Protein AF-A0A645E006-F1 (afdb_monomer_lite)

pLDDT: mean 73.02, std 14.49, range [31.25, 94.06]

Organism: NCBI:txid1076179

InterPro domains:
  IPR056906 Replication-associated protein ORF2/G2P domain [PF23343] (24-117)

Sequence (134 aa):
MSWNQASTIFNFISKNYQAGAMQLVLTYDEKEKPDIETAKKHLQIFIRRIRNKLKDKSYLAVTTMLRNGRIHHHVILNDINVKCLDDIFGLWEYGTQTTLISPKDGFLILSEYLAKDDHVEIVHSKYLDMEETS

Foldseek 3Di:
DDLVVLVVVLVVCVVPADQAKKKKKDWADPVDQDDPVVVVVLVVQLVVQCCVQVPDWWKKWWWKAFLVRTIMIIMITHPDDPVCVVVNQPSRPRHGMDMDRDVVVVSVVVSCCVVVDPRMDTPDMDGPDPPPPD

Secondary structure (DSSP, 8-state):
--HHHHHHHHHHHHHH--TT-EEEEEEE-TT----HHHHHHHHHHHHHHHHHHHTS--EEEEEEE-TTS-EEEEEEESS--GGGHHHHHTS--SEEEEEEE-HHHHHHHHHHHHHH-TT-EEEEEEE-SSSS--

Radius of gyration: 14.39 Å; chains: 1; bounding box: 38×32×37 Å

Structure (mmCIF, N/CA/C/O backbone):
data_AF-A0A645E006-F1
#
_entry.id   AF-A0A645E006-F1
#
loop_
_atom_site.group_PDB
_atom_site.id
_atom_site.type_symbol
_atom_site.label_atom_id
_atom_site.label_alt_id
_atom_site.label_comp_id
_atom_site.label_asym_id
_atom_site.label_entity_id
_atom_site.label_seq_id
_atom_site.pdbx_PDB_ins_code
_atom_site.Cartn_x
_atom_site.Cartn_y
_atom_site.Cartn_z
_atom_site.occupancy
_atom_site.B_iso_or_equiv
_atom_site.auth_seq_id
_atom_site.auth_comp_id
_atom_site.auth_asym_id
_atom_site.auth_atom_id
_atom_site.pdbx_PDB_model_num
ATOM 1 N N . MET A 1 1 ? 21.854 1.997 3.512 1.00 45.91 1 MET A N 1
ATOM 2 C CA . MET A 1 1 ? 20.575 2.071 4.251 1.00 45.91 1 MET A CA 1
ATOM 3 C C . MET A 1 1 ? 20.892 1.996 5.738 1.00 45.91 1 MET A C 1
ATOM 5 O O . MET A 1 1 ? 21.632 1.094 6.108 1.00 45.91 1 MET A O 1
ATOM 9 N N . SER A 1 2 ? 20.493 2.964 6.574 1.00 45.47 2 SER A N 1
ATOM 10 C CA . SER A 1 2 ? 20.890 2.945 7.993 1.00 45.47 2 SER A CA 1
ATOM 11 C C . SER A 1 2 ? 19.840 2.224 8.843 1.00 45.47 2 SER A C 1
ATOM 13 O O . SER A 1 2 ? 18.646 2.504 8.750 1.00 45.47 2 SER A O 1
ATOM 15 N N . TRP A 1 3 ? 20.309 1.311 9.696 1.00 47.59 3 TRP A N 1
ATOM 16 C CA . TRP A 1 3 ? 19.561 0.530 10.698 1.00 47.59 3 TRP A CA 1
ATOM 17 C C . TRP A 1 3 ? 18.548 1.358 11.524 1.00 47.59 3 TRP A C 1
ATOM 19 O O . TRP A 1 3 ? 17.549 0.843 12.034 1.00 47.59 3 TRP A O 1
ATOM 29 N N . ASN A 1 4 ? 18.779 2.671 11.602 1.00 60.56 4 ASN A N 1
ATOM 30 C CA . ASN A 1 4 ? 17.928 3.640 12.278 1.00 60.56 4 ASN A CA 1
ATOM 31 C C . ASN A 1 4 ? 16.547 3.787 11.625 1.00 60.56 4 ASN A C 1
ATOM 33 O O . ASN A 1 4 ? 15.565 3.894 12.348 1.00 60.56 4 ASN A O 1
ATOM 37 N N . GLN A 1 5 ? 16.422 3.755 10.291 1.00 60.03 5 GLN A N 1
ATOM 38 C CA . GLN A 1 5 ? 15.118 3.962 9.638 1.00 60.03 5 GLN A CA 1
ATOM 39 C C . GLN A 1 5 ? 14.160 2.787 9.860 1.00 60.03 5 GLN A C 1
ATOM 41 O O . GLN A 1 5 ? 13.007 3.015 10.223 1.00 60.03 5 GLN A O 1
ATOM 46 N N . ALA A 1 6 ? 14.628 1.545 9.705 1.00 60.88 6 ALA A N 1
ATOM 47 C CA . ALA A 1 6 ? 13.816 0.352 9.957 1.00 60.88 6 ALA A CA 1
ATOM 48 C C . ALA A 1 6 ? 13.350 0.291 11.421 1.00 60.88 6 ALA A C 1
ATOM 50 O O . ALA A 1 6 ? 12.166 0.089 11.687 1.00 60.88 6 ALA A O 1
ATOM 51 N N . SER A 1 7 ? 14.257 0.572 12.361 1.00 64.31 7 SER A N 1
ATOM 52 C CA . SER A 1 7 ? 13.943 0.642 13.792 1.00 64.31 7 SER A CA 1
ATOM 53 C C . SER A 1 7 ? 12.947 1.761 14.116 1.00 64.31 7 SER A C 1
ATOM 55 O O . SER A 1 7 ? 12.022 1.557 14.900 1.00 64.31 7 SER A O 1
ATOM 57 N N . THR A 1 8 ? 13.081 2.935 13.491 1.00 68.56 8 THR A N 1
ATOM 58 C CA . THR A 1 8 ? 12.127 4.043 13.647 1.00 68.56 8 THR A CA 1
ATOM 59 C C . THR A 1 8 ? 10.744 3.676 13.120 1.00 68.56 8 THR A C 1
ATOM 61 O O . THR A 1 8 ? 9.759 3.908 13.818 1.00 68.56 8 THR A O 1
ATOM 64 N N . ILE A 1 9 ? 10.656 3.066 11.933 1.00 66.62 9 ILE A N 1
ATOM 65 C CA . ILE A 1 9 ? 9.388 2.610 11.349 1.00 66.62 9 ILE A CA 1
ATOM 66 C C . ILE A 1 9 ? 8.742 1.555 12.264 1.00 66.62 9 ILE A C 1
ATOM 68 O O . ILE A 1 9 ? 7.579 1.693 12.639 1.00 66.62 9 ILE A O 1
ATOM 72 N N . PHE A 1 10 ? 9.500 0.538 12.684 1.00 69.56 10 PHE A N 1
ATOM 73 C CA . PHE A 1 10 ? 9.021 -0.515 13.582 1.00 69.56 10 PHE A CA 1
ATOM 74 C C . PHE A 1 10 ? 8.490 0.047 14.908 1.00 69.56 10 PHE A C 1
ATOM 76 O O . PHE A 1 10 ? 7.388 -0.300 15.343 1.00 69.56 10 PHE A O 1
ATOM 83 N N . ASN A 1 11 ? 9.244 0.954 15.533 1.00 69.62 11 ASN A N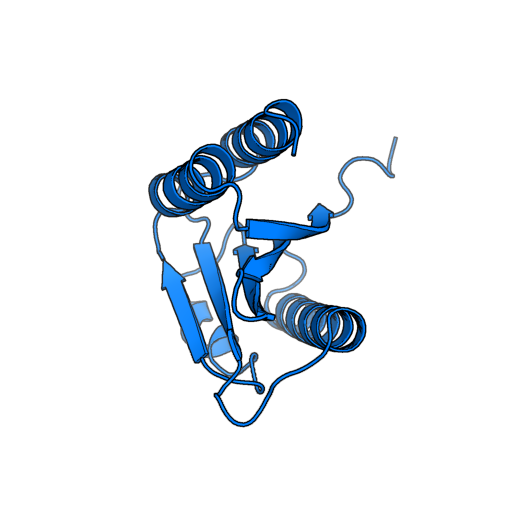 1
ATOM 84 C CA . ASN A 1 11 ? 8.849 1.598 16.782 1.00 69.62 11 ASN A CA 1
ATOM 85 C C . ASN A 1 11 ? 7.612 2.479 16.604 1.00 69.62 11 ASN A C 1
ATOM 87 O O . ASN A 1 11 ? 6.724 2.452 17.455 1.00 69.62 11 ASN A O 1
ATOM 91 N N . PHE A 1 12 ? 7.528 3.241 15.508 1.00 69.75 12 PHE A N 1
ATOM 92 C CA . PHE A 1 12 ? 6.338 4.027 15.192 1.00 69.75 12 PHE A CA 1
ATOM 93 C C . PHE A 1 12 ? 5.113 3.122 15.105 1.00 69.75 12 PHE A C 1
ATOM 95 O O . PHE A 1 12 ? 4.059 3.438 15.649 1.00 69.75 12 PHE A O 1
ATOM 102 N N . ILE A 1 13 ? 5.246 1.973 14.453 1.00 68.56 13 ILE A N 1
ATOM 103 C CA . ILE A 1 13 ? 4.095 1.118 14.190 1.00 68.56 13 ILE A CA 1
ATOM 104 C C . ILE A 1 13 ? 3.642 0.395 15.437 1.00 68.56 13 ILE A C 1
ATOM 106 O O . ILE A 1 13 ? 2.456 0.392 15.745 1.00 68.56 13 ILE A O 1
ATOM 110 N N . SER A 1 14 ? 4.602 -0.134 16.189 1.00 70.81 14 SER A N 1
ATOM 111 C CA . SER A 1 14 ? 4.347 -0.793 17.466 1.00 70.81 14 SER A CA 1
ATOM 112 C C . SER A 1 14 ? 3.655 0.135 18.469 1.00 70.81 14 SER A C 1
ATOM 114 O O . SER A 1 14 ? 2.905 -0.340 19.318 1.00 70.81 14 SER A O 1
ATOM 116 N N . LYS A 1 15 ? 3.891 1.452 18.373 1.00 70.75 15 LYS A N 1
ATOM 117 C CA . LYS A 1 15 ? 3.226 2.470 19.197 1.00 70.75 15 LYS A CA 1
ATOM 118 C C . LYS A 1 15 ? 1.836 2.854 18.686 1.00 70.75 15 LYS A C 1
ATOM 120 O O . LYS A 1 15 ? 0.947 3.068 19.502 1.00 70.75 15 LYS A O 1
ATOM 125 N N . ASN A 1 16 ? 1.659 2.968 17.368 1.00 65.94 16 ASN A N 1
ATOM 126 C CA . ASN A 1 16 ? 0.477 3.607 16.776 1.00 65.94 16 ASN A CA 1
ATOM 127 C C . ASN A 1 16 ? -0.568 2.638 16.200 1.00 65.94 16 ASN A C 1
ATOM 129 O O . ASN A 1 16 ? -1.694 3.060 15.953 1.00 65.94 16 ASN A O 1
ATOM 133 N N . TYR A 1 17 ? -0.238 1.362 15.984 1.00 66.56 17 TYR A N 1
ATOM 134 C CA . TYR A 1 17 ? -1.154 0.385 15.385 1.00 66.56 17 TYR A CA 1
ATOM 135 C C . TYR A 1 17 ? -1.362 -0.803 16.331 1.00 66.56 17 TYR A C 1
ATOM 137 O O . TYR A 1 17 ? -0.423 -1.517 16.684 1.00 66.56 17 TYR A O 1
ATOM 145 N N . GLN A 1 18 ? -2.610 -0.993 16.766 1.00 62.84 18 GLN A N 1
ATOM 146 C CA . GLN A 1 18 ? -3.008 -1.985 17.771 1.00 62.84 18 GLN A CA 1
ATOM 147 C C . GLN A 1 18 ? -3.672 -3.227 17.143 1.00 62.84 18 GLN A C 1
ATOM 149 O O . GLN A 1 18 ? -3.707 -3.400 15.922 1.00 62.84 18 GLN A O 1
ATOM 154 N N . ALA A 1 19 ? -4.198 -4.120 17.991 1.00 57.12 19 ALA A N 1
ATOM 155 C CA . ALA A 1 19 ? -5.034 -5.242 17.574 1.00 57.12 19 ALA A CA 1
ATOM 156 C C . ALA A 1 19 ? -6.237 -4.729 16.760 1.00 57.12 19 ALA A C 1
ATOM 158 O O . ALA A 1 19 ? -7.076 -4.005 17.286 1.00 57.12 19 ALA A O 1
ATOM 159 N N . GLY A 1 20 ? -6.298 -5.090 15.475 1.00 62.09 20 GLY A N 1
ATOM 160 C CA . GLY A 1 20 ? -7.326 -4.617 14.537 1.00 62.09 20 GLY A CA 1
ATOM 161 C C . 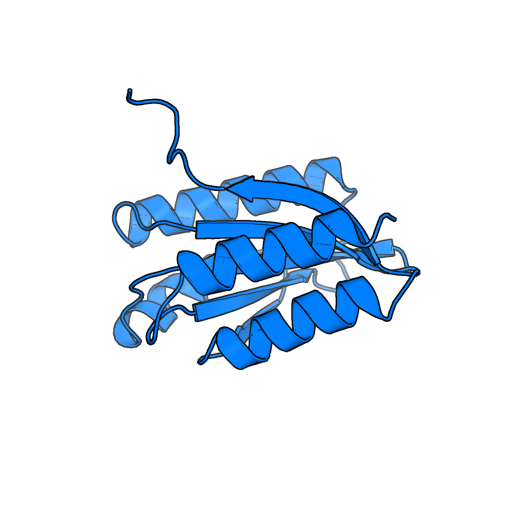GLY A 1 20 ? -6.800 -3.751 13.390 1.00 62.09 20 GLY A C 1
ATOM 162 O O . GLY A 1 20 ? -7.538 -3.499 12.440 1.00 62.09 20 GLY A O 1
ATOM 163 N N . ALA A 1 21 ? -5.528 -3.341 13.417 1.00 73.06 21 ALA A N 1
ATOM 164 C CA . ALA A 1 21 ? -4.901 -2.794 12.222 1.00 73.06 21 ALA A CA 1
ATOM 165 C C . ALA A 1 21 ? -4.747 -3.878 11.137 1.00 73.06 21 ALA A C 1
ATOM 167 O O . ALA A 1 21 ? -4.694 -5.081 11.409 1.00 73.06 21 ALA A O 1
ATOM 168 N N . MET A 1 22 ? -4.669 -3.433 9.890 1.00 78.75 22 MET A N 1
ATOM 169 C CA . MET A 1 22 ? -4.590 -4.286 8.712 1.00 78.75 22 MET A CA 1
ATOM 170 C C . MET A 1 22 ? -3.434 -3.845 7.826 1.00 78.75 22 MET A C 1
ATOM 172 O O . MET A 1 22 ? -3.283 -2.653 7.566 1.00 78.75 22 MET A O 1
ATOM 176 N N . GLN A 1 23 ? -2.666 -4.807 7.314 1.00 81.38 23 GLN A N 1
ATOM 177 C CA . GLN A 1 23 ? -1.648 -4.551 6.303 1.00 81.38 23 GLN A CA 1
ATOM 178 C C . GLN A 1 23 ? -2.138 -4.958 4.914 1.00 81.38 23 GLN A C 1
ATOM 180 O O . GLN A 1 23 ? -2.647 -6.060 4.713 1.00 81.38 23 GLN A O 1
ATOM 185 N N . LEU A 1 24 ? -1.912 -4.074 3.950 1.00 85.19 24 LEU A N 1
ATOM 186 C CA . LEU A 1 24 ? -2.097 -4.293 2.525 1.00 85.19 24 LEU A CA 1
ATOM 187 C C . LEU A 1 24 ? -0.733 -4.273 1.838 1.00 85.19 24 LEU A C 1
ATOM 189 O O . LEU A 1 24 ? 0.090 -3.393 2.100 1.00 85.19 24 LEU A O 1
ATOM 193 N N . VAL A 1 25 ? -0.510 -5.228 0.943 1.00 87.25 25 VAL A N 1
ATOM 194 C CA . VAL A 1 25 ? 0.609 -5.226 0.001 1.00 87.25 25 VAL A CA 1
ATOM 195 C C . VAL A 1 25 ? 0.023 -5.085 -1.395 1.00 87.25 25 VAL A C 1
ATOM 197 O O . VAL A 1 25 ? -0.683 -5.976 -1.865 1.00 87.25 25 VAL A O 1
ATOM 200 N N . LEU A 1 26 ? 0.289 -3.948 -2.030 1.00 90.88 26 LEU A N 1
ATOM 201 C CA . LEU A 1 26 ? -0.153 -3.637 -3.384 1.00 90.88 26 LEU A CA 1
ATOM 202 C C . LEU A 1 26 ? 0.994 -3.927 -4.340 1.00 90.88 26 LEU A C 1
ATOM 204 O O . LEU A 1 26 ? 2.108 -3.425 -4.157 1.00 90.88 26 LEU A O 1
ATOM 208 N N . THR A 1 27 ? 0.710 -4.724 -5.358 1.00 91.12 27 THR A N 1
ATOM 209 C CA . THR A 1 27 ? 1.665 -5.071 -6.407 1.00 91.12 27 THR A CA 1
ATOM 210 C C . THR A 1 27 ? 1.074 -4.744 -7.768 1.00 91.12 27 THR A C 1
ATOM 212 O O . THR A 1 27 ? -0.148 -4.727 -7.945 1.00 91.12 27 THR A O 1
ATOM 215 N N . TYR A 1 28 ? 1.949 -4.447 -8.720 1.00 92.81 28 TYR A N 1
ATOM 216 C CA . TYR A 1 28 ? 1.552 -4.188 -10.095 1.00 92.81 28 TYR A CA 1
ATOM 217 C C . TYR A 1 28 ? 1.436 -5.486 -10.890 1.00 92.81 28 TYR A C 1
ATOM 219 O O . TYR A 1 28 ? 2.225 -6.415 -10.693 1.00 92.81 28 TYR A O 1
ATOM 227 N N . ASP A 1 29 ? 0.471 -5.532 -11.807 1.00 91.06 29 ASP A N 1
ATOM 228 C CA . ASP A 1 29 ? 0.414 -6.578 -12.827 1.00 91.06 29 ASP A CA 1
ATOM 229 C C . ASP A 1 29 ? 1.665 -6.537 -13.710 1.00 91.06 29 ASP A C 1
ATOM 231 O O . ASP A 1 29 ? 2.272 -5.489 -13.904 1.00 91.06 29 ASP A O 1
ATOM 235 N N . GLU A 1 30 ? 2.024 -7.654 -14.346 1.00 85.31 30 GLU A N 1
ATOM 236 C CA . GLU A 1 30 ? 3.236 -7.708 -15.179 1.00 85.31 30 GLU A CA 1
ATOM 237 C C . GLU A 1 30 ? 3.236 -6.731 -16.364 1.00 85.31 30 GLU A C 1
ATOM 239 O O . GLU A 1 30 ? 4.308 -6.350 -16.842 1.00 85.31 30 GLU A O 1
ATOM 244 N N . LYS A 1 31 ? 2.046 -6.333 -16.829 1.00 86.56 31 LYS A N 1
ATOM 245 C CA . LYS A 1 31 ? 1.861 -5.323 -17.878 1.00 86.56 31 LYS A CA 1
ATOM 246 C C . LYS A 1 31 ? 2.116 -3.897 -17.375 1.00 86.56 31 LYS A C 1
ATOM 248 O O . LYS A 1 31 ? 2.595 -3.082 -18.156 1.00 86.56 31 LYS A O 1
ATOM 253 N N . GLU A 1 32 ? 1.899 -3.640 -16.082 1.00 83.88 32 GLU A N 1
ATOM 254 C CA . GLU A 1 32 ? 2.118 -2.335 -15.462 1.00 83.88 32 GLU A CA 1
ATOM 255 C C . GLU A 1 32 ? 3.478 -2.283 -14.774 1.00 83.88 32 GLU A C 1
ATOM 257 O O . GLU A 1 32 ? 3.709 -2.845 -13.708 1.00 83.88 32 GLU A O 1
ATOM 262 N N . LYS A 1 33 ? 4.409 -1.559 -15.395 1.00 87.62 33 LYS A N 1
ATOM 263 C CA . LYS A 1 33 ? 5.753 -1.324 -14.855 1.00 87.62 33 LYS A CA 1
ATOM 264 C C . LYS A 1 33 ? 5.983 0.176 -14.703 1.00 87.62 33 LYS A C 1
ATOM 266 O O . LYS A 1 33 ? 6.732 0.752 -15.492 1.00 87.62 33 LYS A O 1
ATOM 271 N N . PRO A 1 34 ? 5.291 0.830 -13.753 1.00 92.00 34 PRO A N 1
ATOM 272 C CA . PRO A 1 34 ? 5.456 2.258 -13.560 1.00 92.00 34 PRO A CA 1
ATOM 273 C C . PRO A 1 34 ? 6.861 2.569 -13.048 1.00 92.00 34 PRO A C 1
ATOM 275 O O . PRO A 1 34 ? 7.470 1.779 -12.325 1.00 92.00 34 PRO A O 1
ATOM 278 N N . ASP A 1 35 ? 7.346 3.760 -13.379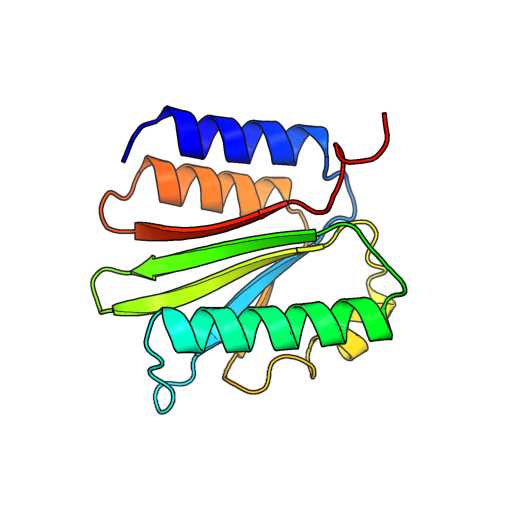 1.00 91.25 35 ASP A N 1
ATOM 279 C CA . ASP A 1 35 ? 8.474 4.347 -12.668 1.00 91.25 35 ASP A CA 1
ATOM 280 C C . ASP A 1 35 ? 8.069 4.777 -11.245 1.00 91.25 35 ASP A C 1
ATOM 282 O O . ASP A 1 35 ? 6.898 4.755 -10.850 1.00 91.25 35 ASP A O 1
ATOM 286 N N . ILE A 1 36 ? 9.058 5.182 -10.448 1.00 87.25 36 ILE A N 1
ATOM 287 C CA . ILE A 1 36 ? 8.855 5.564 -9.046 1.00 87.25 36 ILE A CA 1
ATOM 288 C C . ILE A 1 36 ? 7.886 6.748 -8.910 1.00 87.25 36 ILE A C 1
ATOM 290 O O . ILE A 1 36 ? 7.101 6.793 -7.960 1.00 87.25 36 ILE A O 1
ATOM 294 N N . GLU A 1 37 ? 7.926 7.721 -9.820 1.00 89.44 37 GLU A N 1
ATOM 295 C CA . GLU A 1 37 ? 7.070 8.907 -9.734 1.00 89.44 37 GLU A CA 1
ATOM 296 C C . GLU A 1 37 ? 5.605 8.552 -10.012 1.00 89.44 37 GLU A C 1
ATOM 298 O O . GLU A 1 37 ? 4.702 8.937 -9.262 1.00 89.44 37 GLU A O 1
ATOM 303 N N . THR A 1 38 ? 5.375 7.755 -11.049 1.00 92.75 38 THR A N 1
ATOM 304 C CA . THR A 1 38 ? 4.062 7.237 -11.430 1.00 92.75 38 THR A CA 1
ATOM 305 C C . THR A 1 38 ? 3.509 6.328 -10.339 1.00 92.75 38 THR A C 1
ATOM 307 O O . THR A 1 38 ? 2.360 6.491 -9.924 1.00 92.75 38 THR A O 1
ATOM 310 N N . ALA A 1 39 ? 4.340 5.454 -9.769 1.00 91.69 39 ALA A N 1
ATOM 311 C CA . ALA A 1 39 ? 3.933 4.585 -8.674 1.00 91.69 39 ALA A CA 1
ATOM 312 C C . ALA A 1 39 ? 3.506 5.375 -7.423 1.00 91.69 39 ALA A C 1
ATOM 314 O O . ALA A 1 39 ? 2.512 5.043 -6.774 1.00 91.69 39 ALA A O 1
ATOM 315 N N . LYS A 1 40 ? 4.197 6.479 -7.103 1.00 88.56 40 LYS A N 1
ATOM 316 C CA . LYS A 1 40 ? 3.783 7.388 -6.020 1.00 88.56 40 LYS A CA 1
ATOM 317 C C . LYS A 1 40 ? 2.423 8.027 -6.303 1.00 88.56 40 LYS A C 1
ATOM 319 O O . LYS A 1 40 ? 1.605 8.121 -5.388 1.00 88.56 40 LYS A O 1
ATOM 324 N N . LYS A 1 41 ? 2.151 8.433 -7.549 1.00 90.94 41 LYS A N 1
ATOM 325 C CA . LYS A 1 41 ? 0.843 8.986 -7.952 1.00 90.94 41 LYS A CA 1
ATOM 326 C C . LYS A 1 41 ? -0.270 7.944 -7.814 1.00 90.94 41 LYS A C 1
ATOM 328 O O . LYS A 1 41 ? -1.317 8.251 -7.245 1.00 90.94 41 LYS A O 1
ATOM 333 N N . HIS A 1 42 ? -0.034 6.705 -8.247 1.00 94.06 42 HIS A N 1
ATOM 334 C CA . HIS A 1 42 ? -0.978 5.596 -8.072 1.00 94.06 42 HIS A CA 1
ATOM 335 C C . HIS A 1 42 ? -1.300 5.345 -6.596 1.00 94.06 42 HIS A C 1
ATOM 337 O O . HIS A 1 42 ? -2.472 5.277 -6.219 1.00 94.06 42 HIS A O 1
ATOM 343 N N . LEU A 1 43 ? -0.275 5.298 -5.738 1.00 91.12 43 LEU A N 1
ATOM 344 C CA . LEU A 1 43 ? -0.459 5.155 -4.296 1.00 91.12 43 LEU A CA 1
ATOM 345 C C . LEU A 1 43 ? -1.274 6.317 -3.705 1.00 91.12 43 LEU A C 1
ATOM 347 O O . LEU A 1 43 ? -2.190 6.087 -2.921 1.00 91.12 43 LEU A O 1
ATOM 351 N N . GLN A 1 44 ? -1.002 7.564 -4.099 1.00 89.25 44 GLN A N 1
ATOM 352 C CA . GLN A 1 44 ? -1.777 8.723 -3.637 1.00 89.25 44 GLN A CA 1
ATOM 353 C C . GLN A 1 44 ? -3.258 8.631 -4.033 1.00 89.25 44 GLN A C 1
ATOM 355 O O . GLN A 1 44 ? -4.134 8.945 -3.223 1.00 89.25 44 GLN A O 1
ATOM 360 N N . ILE A 1 45 ? -3.554 8.172 -5.254 1.00 91.62 45 ILE A N 1
ATOM 361 C CA . ILE A 1 45 ? -4.929 7.943 -5.718 1.00 91.62 45 ILE A CA 1
ATOM 362 C C . ILE A 1 45 ? -5.603 6.861 -4.873 1.00 91.62 45 ILE A C 1
ATOM 364 O O . ILE A 1 45 ? -6.722 7.072 -4.399 1.00 91.62 45 ILE A O 1
ATOM 368 N N . PHE A 1 46 ? -4.920 5.740 -4.641 1.00 90.75 46 PHE A N 1
ATOM 369 C CA . PHE A 1 46 ? -5.419 4.645 -3.813 1.00 90.75 46 PHE A CA 1
ATOM 370 C C . PHE A 1 46 ? -5.745 5.103 -2.385 1.00 90.75 46 PHE A C 1
ATOM 372 O O . PHE A 1 46 ? -6.858 4.902 -1.898 1.00 90.75 46 PHE A O 1
ATOM 379 N N . ILE A 1 47 ? -4.823 5.819 -1.741 1.00 86.50 47 ILE A N 1
ATOM 380 C CA . ILE A 1 47 ? -5.021 6.374 -0.399 1.00 86.50 47 ILE A CA 1
ATOM 381 C C . ILE A 1 47 ? -6.200 7.354 -0.363 1.00 86.50 47 ILE A C 1
ATOM 383 O O . ILE A 1 47 ? -7.017 7.312 0.557 1.00 86.50 47 ILE A O 1
ATOM 387 N N . ARG A 1 48 ? -6.342 8.216 -1.376 1.00 86.56 48 ARG A N 1
ATOM 388 C CA . ARG A 1 48 ? -7.487 9.133 -1.477 1.00 86.56 48 ARG A CA 1
ATOM 389 C C . ARG A 1 48 ? -8.813 8.373 -1.566 1.00 86.56 48 ARG A C 1
ATOM 391 O O . ARG A 1 48 ? -9.777 8.759 -0.909 1.00 86.56 48 ARG A O 1
ATOM 398 N N . ARG A 1 49 ? -8.864 7.281 -2.337 1.00 88.19 49 ARG A N 1
ATOM 399 C CA . ARG A 1 49 ? -10.049 6.413 -2.439 1.00 88.19 49 ARG A CA 1
ATOM 400 C C . ARG A 1 49 ? -10.392 5.757 -1.100 1.00 88.19 49 ARG A C 1
ATOM 402 O O . ARG A 1 49 ? -11.550 5.806 -0.693 1.00 88.19 49 ARG A O 1
ATOM 409 N N . ILE A 1 50 ? -9.390 5.234 -0.390 1.00 84.50 50 ILE A N 1
ATOM 410 C CA . ILE A 1 50 ? -9.540 4.686 0.968 1.00 84.50 50 ILE A CA 1
ATOM 411 C C . ILE A 1 50 ? -10.139 5.729 1.911 1.00 84.50 50 ILE A C 1
ATOM 413 O O . ILE A 1 50 ? -11.148 5.453 2.557 1.00 84.50 50 ILE A O 1
ATOM 417 N N . ARG A 1 51 ? -9.565 6.939 1.969 1.00 80.69 51 ARG A N 1
ATOM 418 C CA . ARG A 1 51 ? -10.038 8.006 2.870 1.00 80.69 51 ARG A CA 1
ATOM 419 C C . ARG A 1 51 ? -11.494 8.377 2.608 1.00 80.69 51 ARG A C 1
ATOM 421 O O . ARG A 1 51 ? -12.270 8.497 3.555 1.00 80.69 51 ARG A O 1
ATOM 428 N N . ASN A 1 52 ? -11.872 8.492 1.334 1.00 83.50 52 ASN A N 1
ATOM 429 C CA . ASN A 1 52 ? -13.246 8.791 0.934 1.00 83.50 52 ASN A CA 1
ATOM 430 C C . ASN A 1 52 ? -14.227 7.690 1.357 1.00 83.50 52 ASN A C 1
ATOM 432 O O . ASN A 1 52 ? -15.348 7.986 1.765 1.00 83.50 52 ASN A O 1
ATOM 436 N N . LYS A 1 53 ? -13.814 6.423 1.259 1.00 82.56 53 LYS A N 1
ATOM 437 C CA . LYS A 1 53 ? -14.670 5.272 1.556 1.00 82.56 53 LYS A CA 1
ATOM 438 C C . LYS A 1 53 ? -14.791 4.998 3.060 1.00 82.56 53 LYS A C 1
ATOM 440 O O . LYS A 1 53 ? -15.873 4.658 3.527 1.00 82.56 53 LYS A O 1
ATOM 445 N N . LEU A 1 54 ? -13.704 5.174 3.813 1.00 75.56 54 LEU A N 1
ATOM 446 C CA . LEU A 1 54 ? -13.584 4.743 5.212 1.00 75.56 54 LEU A CA 1
ATOM 447 C C . LEU A 1 54 ? -13.664 5.881 6.244 1.00 75.56 54 LEU A C 1
ATOM 449 O O . LEU A 1 54 ? -13.581 5.608 7.439 1.00 75.56 54 LEU A O 1
ATOM 453 N N . LYS A 1 55 ? -13.876 7.130 5.802 1.00 69.56 55 LYS A N 1
ATOM 454 C CA . LYS A 1 55 ? -14.045 8.330 6.646 1.00 69.56 55 LYS A CA 1
ATOM 455 C C . LYS A 1 55 ? -12.880 8.563 7.618 1.00 69.56 55 LYS A C 1
ATOM 457 O O . LYS A 1 55 ? -13.035 8.476 8.830 1.00 69.56 55 LYS A O 1
ATOM 462 N N . ASP A 1 56 ? -11.738 8.902 7.028 1.00 58.91 56 ASP A N 1
ATOM 463 C CA . ASP A 1 56 ? -10.525 9.417 7.682 1.00 58.91 56 ASP A CA 1
ATOM 464 C C . ASP A 1 56 ? -9.952 8.543 8.811 1.00 58.91 56 ASP A C 1
ATOM 466 O O . ASP A 1 56 ? -10.061 8.819 10.005 1.00 58.91 56 ASP A O 1
ATOM 470 N N . LYS A 1 57 ? -9.300 7.453 8.398 1.00 66.56 57 LYS A N 1
ATOM 471 C CA . LYS A 1 57 ? -8.509 6.580 9.268 1.00 66.56 57 LYS A CA 1
ATOM 472 C C . LYS A 1 57 ? -7.022 6.870 9.107 1.00 66.56 57 LYS A C 1
ATOM 474 O O . LYS A 1 57 ? -6.564 7.146 7.996 1.00 66.56 57 LYS A O 1
ATOM 479 N N . SER A 1 58 ? -6.276 6.765 10.208 1.00 66.38 58 SER A N 1
ATOM 480 C CA . SER A 1 58 ? -4.818 6.834 10.179 1.00 66.38 58 SER A CA 1
ATOM 481 C C . SER A 1 58 ? -4.245 5.693 9.332 1.00 66.38 58 SER A C 1
ATOM 483 O O . SER A 1 58 ? -4.710 4.549 9.376 1.00 66.38 58 SER A O 1
ATOM 485 N N . TYR A 1 59 ? -3.246 6.028 8.521 1.00 73.56 59 TYR A N 1
ATOM 486 C CA . TYR A 1 59 ? -2.551 5.111 7.643 1.00 73.56 59 TYR A CA 1
ATOM 487 C C . TYR A 1 59 ? -1.062 5.413 7.650 1.00 73.56 59 TYR A C 1
ATOM 489 O O . TYR A 1 59 ? -0.622 6.553 7.833 1.00 73.56 59 TYR A O 1
ATOM 497 N N . LEU A 1 60 ? -0.301 4.364 7.388 1.00 74.12 60 LEU A N 1
ATOM 498 C CA . LEU A 1 60 ? 1.094 4.444 7.010 1.00 74.12 60 LEU A CA 1
ATOM 499 C C . LEU A 1 60 ? 1.215 3.820 5.634 1.00 74.12 60 LEU A C 1
ATOM 501 O O . LEU A 1 60 ? 0.779 2.692 5.442 1.00 74.12 60 LEU A O 1
ATOM 505 N N . ALA A 1 61 ? 1.820 4.531 4.691 1.00 80.31 61 ALA A N 1
ATOM 506 C CA . ALA A 1 61 ? 2.125 3.980 3.382 1.00 80.31 61 ALA A CA 1
ATOM 507 C C . ALA A 1 61 ? 3.624 4.077 3.103 1.00 80.31 61 ALA A C 1
ATOM 509 O O . ALA A 1 61 ? 4.234 5.127 3.309 1.00 80.31 61 ALA A O 1
ATOM 510 N N . VAL A 1 62 ? 4.203 2.980 2.624 1.00 78.81 62 VAL A N 1
ATOM 511 C CA . VAL A 1 62 ? 5.612 2.854 2.257 1.00 78.81 62 VAL A CA 1
ATOM 512 C C . VAL A 1 62 ? 5.691 2.286 0.848 1.00 78.81 62 VAL A C 1
ATOM 514 O O . VAL A 1 62 ? 5.025 1.305 0.531 1.00 78.81 62 VAL A O 1
ATOM 517 N N . THR A 1 63 ? 6.505 2.900 -0.005 1.00 82.56 63 THR A N 1
ATOM 518 C CA . THR A 1 63 ? 6.840 2.345 -1.322 1.00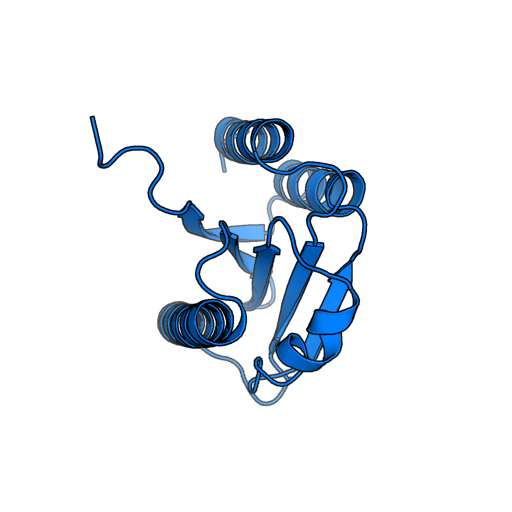 82.56 63 THR A CA 1
ATOM 519 C C . THR A 1 63 ? 8.229 1.739 -1.272 1.00 82.56 63 THR A C 1
ATOM 521 O O . THR A 1 63 ? 9.178 2.415 -0.864 1.00 82.56 63 THR A O 1
ATOM 524 N N . THR A 1 64 ? 8.332 0.489 -1.707 1.00 80.31 64 THR A N 1
ATOM 525 C CA . THR A 1 64 ? 9.579 -0.262 -1.800 1.00 80.31 64 THR A CA 1
ATOM 526 C C . THR A 1 64 ? 9.874 -0.620 -3.251 1.00 80.31 64 THR A C 1
ATOM 528 O O . THR A 1 64 ? 8.964 -0.897 -4.033 1.00 80.31 64 THR A O 1
ATOM 531 N N . MET A 1 65 ? 11.152 -0.606 -3.617 1.00 82.00 65 MET A N 1
ATOM 532 C CA . MET A 1 65 ? 11.631 -1.107 -4.903 1.00 82.00 65 MET A CA 1
ATOM 533 C C . MET A 1 65 ? 12.528 -2.319 -4.667 1.00 82.00 65 MET A C 1
ATOM 535 O O . MET A 1 65 ? 13.467 -2.248 -3.876 1.00 82.00 65 MET A O 1
ATOM 539 N N . LEU A 1 66 ? 12.221 -3.425 -5.345 1.00 79.69 66 LEU A N 1
ATOM 540 C CA . LEU A 1 66 ? 13.040 -4.635 -5.357 1.00 79.69 66 LEU A CA 1
ATOM 541 C C . LEU A 1 66 ? 14.171 -4.505 -6.386 1.00 79.69 66 LEU A C 1
ATOM 543 O O . LEU A 1 66 ? 14.063 -3.757 -7.358 1.00 79.69 66 LEU A O 1
ATOM 547 N N . ARG A 1 67 ? 15.220 -5.322 -6.254 1.00 74.31 67 ARG A N 1
ATOM 548 C CA . ARG A 1 67 ? 16.372 -5.354 -7.179 1.00 74.31 67 ARG A CA 1
ATOM 549 C C . ARG A 1 67 ? 16.018 -5.546 -8.656 1.00 74.31 67 ARG A C 1
ATOM 551 O O . ARG A 1 67 ? 16.739 -5.074 -9.527 1.00 74.31 67 ARG A O 1
ATOM 558 N N . ASN A 1 68 ? 14.928 -6.250 -8.950 1.00 79.31 68 ASN A N 1
ATOM 559 C CA . ASN A 1 68 ? 14.448 -6.448 -10.321 1.00 79.31 68 ASN A CA 1
ATOM 560 C C . ASN A 1 68 ? 13.636 -5.252 -10.863 1.00 79.31 68 ASN A C 1
ATOM 562 O O . ASN A 1 68 ? 13.029 -5.367 -11.926 1.00 79.31 68 ASN A O 1
ATOM 566 N N . GLY A 1 69 ? 13.585 -4.138 -10.127 1.00 79.62 69 GLY A N 1
ATOM 567 C CA . GLY A 1 69 ? 12.834 -2.934 -10.473 1.00 79.62 69 GLY A CA 1
ATOM 568 C C . GLY A 1 69 ? 11.338 -3.016 -10.170 1.00 79.62 69 GLY A C 1
ATOM 569 O O . GLY A 1 69 ? 10.620 -2.059 -10.444 1.00 79.62 69 GLY A O 1
ATOM 570 N N . ARG A 1 70 ? 10.834 -4.129 -9.611 1.00 84.62 70 ARG A N 1
ATOM 571 C CA . ARG A 1 70 ? 9.421 -4.226 -9.219 1.00 84.62 70 ARG A CA 1
ATOM 572 C C . ARG A 1 70 ? 9.153 -3.338 -8.010 1.00 84.62 70 ARG A C 1
ATOM 574 O O . ARG A 1 70 ? 9.881 -3.383 -7.020 1.00 84.62 70 ARG A O 1
ATOM 581 N N . ILE A 1 71 ? 8.076 -2.566 -8.099 1.00 89.12 71 ILE A N 1
ATOM 582 C CA . ILE A 1 71 ? 7.641 -1.647 -7.051 1.00 89.12 71 ILE A CA 1
ATOM 583 C C . ILE A 1 71 ? 6.479 -2.270 -6.290 1.00 89.12 71 ILE A C 1
ATOM 585 O O . ILE A 1 71 ? 5.522 -2.757 -6.891 1.00 89.12 71 ILE A O 1
ATOM 589 N N . HIS A 1 72 ? 6.572 -2.263 -4.966 1.00 88.75 72 HIS A N 1
ATOM 590 C CA . HIS A 1 72 ? 5.520 -2.710 -4.064 1.00 88.75 72 HIS A CA 1
ATOM 591 C C . HIS A 1 72 ? 5.112 -1.544 -3.157 1.00 88.75 72 HIS A C 1
ATOM 593 O O . HIS A 1 72 ? 5.938 -0.713 -2.768 1.00 88.75 72 HIS A O 1
ATOM 599 N N . HIS A 1 73 ? 3.833 -1.484 -2.792 1.00 88.50 73 HIS A N 1
ATOM 600 C CA . HIS A 1 73 ? 3.358 -0.554 -1.772 1.00 88.50 73 HIS A CA 1
ATOM 601 C C . HIS A 1 73 ? 2.864 -1.324 -0.554 1.00 88.50 73 HIS A C 1
ATOM 603 O O . HIS A 1 73 ? 1.987 -2.176 -0.657 1.00 88.50 73 HIS A O 1
ATOM 609 N N . HIS A 1 74 ? 3.407 -0.993 0.610 1.00 85.25 74 HIS A N 1
ATOM 610 C CA . HIS A 1 74 ? 2.957 -1.500 1.897 1.00 85.25 74 HIS A CA 1
ATOM 611 C C . HIS A 1 74 ? 2.107 -0.424 2.560 1.00 85.25 74 HIS A C 1
ATOM 613 O O . HIS A 1 74 ? 2.590 0.683 2.797 1.00 85.25 74 HIS A O 1
ATOM 619 N N . VAL A 1 75 ? 0.848 -0.732 2.853 1.00 83.94 75 VAL A N 1
ATOM 620 C CA . VAL A 1 75 ? -0.081 0.196 3.504 1.00 83.94 75 VAL A CA 1
ATOM 621 C C . VAL A 1 75 ? -0.604 -0.440 4.782 1.00 83.94 75 VAL A C 1
ATOM 623 O O . VAL A 1 75 ? -1.150 -1.537 4.737 1.00 83.94 75 VAL A O 1
ATOM 626 N N . ILE A 1 76 ? -0.461 0.238 5.917 1.00 80.06 76 ILE A N 1
ATOM 627 C CA . ILE A 1 76 ? -1.179 -0.108 7.145 1.00 80.06 76 ILE A CA 1
ATOM 628 C C . ILE A 1 76 ? -2.368 0.818 7.276 1.00 80.06 76 ILE A C 1
ATOM 630 O O . ILE A 1 76 ? -2.213 2.032 7.166 1.00 80.06 76 ILE A O 1
ATOM 634 N N . LEU A 1 77 ? -3.525 0.245 7.573 1.00 79.88 77 LEU A N 1
ATOM 635 C CA . LEU A 1 77 ? -4.722 0.973 7.961 1.00 79.88 77 LEU A CA 1
ATOM 636 C C . LEU A 1 77 ? -5.076 0.603 9.401 1.00 79.88 77 LEU A C 1
ATOM 638 O O . LEU A 1 77 ? -5.085 -0.584 9.740 1.00 79.88 77 LEU A O 1
ATOM 642 N N . ASN A 1 78 ? -5.372 1.596 10.239 1.00 74.62 78 ASN A N 1
ATOM 643 C CA . ASN A 1 78 ? -5.865 1.347 11.592 1.00 74.62 78 ASN A CA 1
ATOM 644 C C . ASN A 1 78 ? -7.400 1.329 11.652 1.00 74.62 78 ASN A C 1
ATOM 646 O O . ASN A 1 78 ? -8.070 1.962 10.834 1.00 74.62 78 ASN A O 1
ATOM 650 N N . ASP A 1 79 ? -7.946 0.630 12.651 1.00 70.69 79 ASP A N 1
ATOM 651 C CA . ASP A 1 79 ? -9.382 0.583 12.965 1.00 70.69 79 ASP A CA 1
ATOM 652 C C . ASP A 1 79 ? -10.284 0.205 11.776 1.00 70.69 79 ASP A C 1
ATOM 654 O O . ASP A 1 79 ? -11.373 0.767 11.591 1.00 70.69 79 ASP A O 1
ATOM 658 N N . ILE A 1 80 ? -9.829 -0.743 10.951 1.00 72.31 80 ILE A N 1
ATOM 659 C CA . ILE A 1 80 ? -10.618 -1.274 9.840 1.00 72.31 80 ILE A CA 1
ATOM 660 C C . ILE A 1 80 ? -11.508 -2.403 10.343 1.00 72.31 80 ILE A C 1
ATOM 662 O O . ILE A 1 80 ? -11.047 -3.413 10.868 1.00 72.31 80 ILE A O 1
ATOM 666 N N . ASN A 1 81 ? -12.814 -2.252 10.134 1.00 70.38 81 ASN A N 1
ATOM 667 C CA . ASN A 1 81 ? -13.747 -3.353 10.315 1.00 70.38 81 ASN A CA 1
ATOM 668 C C . ASN A 1 81 ? -13.558 -4.362 9.171 1.00 70.38 81 ASN A C 1
ATOM 670 O O . ASN A 1 81 ? -13.575 -3.971 8.007 1.00 70.38 81 ASN A O 1
ATOM 674 N N . VAL A 1 82 ? -13.445 -5.656 9.486 1.00 66.06 82 VAL A N 1
ATOM 675 C CA . VAL A 1 82 ? -13.330 -6.752 8.498 1.00 66.06 82 VAL A CA 1
ATOM 676 C C . VAL A 1 82 ? -14.465 -6.715 7.461 1.00 66.06 82 VAL A C 1
ATOM 678 O O . VAL A 1 82 ? -14.271 -7.079 6.307 1.00 66.06 82 VAL A O 1
ATOM 681 N N . LYS A 1 83 ? -15.643 -6.198 7.826 1.00 68.50 83 LYS A N 1
ATOM 682 C CA . LYS A 1 83 ? -16.771 -6.015 6.895 1.00 68.50 83 LYS A CA 1
ATOM 683 C C . LYS A 1 83 ? -16.521 -4.966 5.804 1.00 68.50 83 LYS A C 1
ATOM 685 O O . LYS A 1 83 ? -17.259 -4.929 4.832 1.00 68.50 83 LYS A O 1
ATOM 690 N N . CYS A 1 84 ? -15.510 -4.117 5.965 1.00 71.56 84 CYS A N 1
ATOM 691 C CA . CYS A 1 84 ? -15.111 -3.106 4.990 1.00 71.56 84 CYS A CA 1
ATOM 692 C C . CYS A 1 84 ? -14.014 -3.608 4.038 1.00 71.56 84 CYS A C 1
ATOM 694 O O . CYS A 1 84 ? -13.522 -2.828 3.232 1.00 71.56 84 CYS A O 1
ATOM 696 N N . LEU A 1 85 ? -13.593 -4.875 4.122 1.00 73.81 85 LEU A N 1
ATOM 697 C CA . LEU A 1 85 ? -12.551 -5.415 3.243 1.00 73.81 85 LEU A CA 1
ATOM 698 C C . LEU A 1 85 ? -12.975 -5.424 1.773 1.00 73.81 85 LEU A C 1
ATOM 700 O O . LEU A 1 85 ? -12.204 -4.989 0.919 1.00 73.81 85 LEU A O 1
ATOM 704 N N . ASP A 1 86 ? -14.213 -5.833 1.492 1.00 75.94 86 ASP A N 1
ATOM 705 C CA . ASP A 1 86 ? -14.766 -5.856 0.130 1.00 75.94 86 ASP A CA 1
ATOM 706 C C . ASP A 1 86 ? -14.778 -4.457 -0.500 1.00 75.94 86 ASP A C 1
ATOM 708 O O . ASP A 1 86 ? -14.496 -4.285 -1.684 1.00 75.94 86 ASP A O 1
ATOM 712 N N . ASP A 1 87 ? -15.008 -3.434 0.326 1.00 76.44 87 ASP A N 1
ATOM 713 C CA . ASP A 1 87 ? -14.967 -2.029 -0.069 1.00 76.44 87 ASP A CA 1
ATOM 714 C C . ASP A 1 87 ? -13.550 -1.527 -0.409 1.00 76.44 87 ASP A C 1
ATOM 716 O O . ASP A 1 87 ? -13.415 -0.494 -1.069 1.00 76.44 87 ASP A O 1
ATOM 720 N N . ILE A 1 88 ? -12.502 -2.224 0.046 1.00 80.94 88 ILE A N 1
ATOM 721 C CA . ILE A 1 88 ? -11.091 -1.866 -0.162 1.00 80.94 88 ILE A CA 1
ATOM 722 C C . ILE A 1 88 ? -10.494 -2.647 -1.336 1.00 80.94 88 ILE A C 1
ATOM 724 O O . ILE A 1 88 ? -9.747 -2.063 -2.120 1.00 80.94 88 ILE A O 1
ATOM 728 N N . PHE A 1 89 ? -10.823 -3.938 -1.488 1.00 78.62 89 PHE A N 1
ATOM 729 C CA . PHE A 1 89 ? -10.234 -4.813 -2.513 1.00 78.62 89 PHE A CA 1
ATOM 730 C C . PHE A 1 89 ? -10.405 -4.287 -3.946 1.00 78.62 89 PHE A C 1
ATOM 732 O O . PHE A 1 89 ? -9.537 -4.519 -4.781 1.00 78.62 89 PHE A O 1
ATOM 739 N N . GLY A 1 90 ? -11.471 -3.530 -4.224 1.00 83.12 90 GLY A N 1
ATOM 740 C CA . GLY A 1 90 ? -11.718 -2.928 -5.540 1.00 83.12 90 GLY A CA 1
ATOM 741 C C . GLY A 1 90 ? -11.046 -1.573 -5.790 1.00 83.12 90 GLY A C 1
ATOM 742 O O . GLY A 1 90 ? -11.226 -1.002 -6.861 1.00 83.12 90 GLY A O 1
ATOM 743 N N . LEU A 1 91 ? -10.318 -1.004 -4.823 1.00 89.19 91 LEU A N 1
ATOM 744 C CA . LEU A 1 91 ? -9.759 0.349 -4.959 1.00 89.19 91 LEU A CA 1
ATOM 745 C C . LEU A 1 91 ? -8.399 0.382 -5.670 1.00 89.19 91 LEU A C 1
ATOM 747 O O . LEU A 1 91 ? -8.016 1.436 -6.199 1.00 89.19 91 LEU A O 1
ATOM 751 N N . TRP A 1 92 ? -7.673 -0.741 -5.659 1.00 92.69 92 TRP A N 1
ATOM 752 C CA . TRP A 1 92 ? -6.402 -0.916 -6.357 1.00 92.69 92 TRP A CA 1
ATOM 753 C C . TRP A 1 92 ? -6.643 -1.445 -7.772 1.00 92.69 92 TRP A C 1
ATOM 755 O O . TRP A 1 92 ? -7.028 -2.592 -7.955 1.00 92.69 92 TRP A O 1
ATOM 765 N N . GLU A 1 93 ? -6.416 -0.602 -8.777 1.00 92.06 93 GLU A N 1
ATOM 766 C CA . GLU A 1 93 ? -6.748 -0.911 -10.180 1.00 92.06 93 GLU A CA 1
ATOM 767 C C . GLU A 1 93 ? -5.533 -1.343 -11.017 1.00 92.06 93 GLU A C 1
ATOM 769 O O . GLU A 1 93 ? -5.681 -1.673 -12.190 1.00 92.06 93 GLU A O 1
ATOM 774 N N . TYR A 1 94 ? -4.329 -1.328 -10.438 1.00 92.25 94 TYR A N 1
ATOM 775 C CA . TYR A 1 94 ? -3.074 -1.510 -11.179 1.00 92.25 94 TYR A CA 1
ATOM 776 C C . TYR A 1 94 ? -2.447 -2.901 -11.012 1.00 92.25 94 TYR A C 1
ATOM 778 O O . TYR A 1 94 ? -1.361 -3.162 -11.532 1.00 92.25 94 TYR A O 1
ATOM 786 N N . GLY A 1 95 ? -3.109 -3.788 -10.269 1.00 90.50 95 GLY A N 1
ATOM 787 C CA . GLY A 1 95 ? -2.690 -5.171 -10.107 1.00 90.50 95 GLY A CA 1
ATOM 788 C C . GLY A 1 95 ? -3.343 -5.840 -8.911 1.00 90.50 95 GLY A C 1
ATOM 789 O O . GLY A 1 95 ? -4.534 -5.660 -8.662 1.00 90.50 95 GLY A O 1
ATOM 790 N N . THR A 1 96 ? -2.561 -6.602 -8.150 1.00 85.75 96 THR A N 1
ATOM 791 C CA . THR A 1 96 ? -3.092 -7.402 -7.040 1.00 85.75 96 THR A CA 1
ATOM 792 C C . THR A 1 96 ? -2.868 -6.745 -5.683 1.00 85.75 96 THR A C 1
ATOM 794 O O . THR A 1 96 ? -1.853 -6.086 -5.435 1.00 85.75 96 THR A O 1
ATOM 797 N N . GLN A 1 97 ? -3.834 -6.953 -4.792 1.00 85.38 97 GLN A N 1
ATOM 798 C CA . GLN A 1 97 ? -3.765 -6.571 -3.390 1.00 85.38 97 GLN A CA 1
ATOM 799 C C . GLN A 1 97 ? -3.787 -7.834 -2.532 1.00 85.38 97 GLN A C 1
ATOM 801 O O . GLN A 1 97 ? -4.738 -8.612 -2.591 1.00 85.38 97 GLN A O 1
ATOM 806 N N . THR A 1 98 ? -2.781 -7.985 -1.676 1.00 81.38 98 THR A N 1
ATOM 807 C CA . THR A 1 98 ? -2.761 -9.022 -0.641 1.00 81.38 98 THR A CA 1
ATOM 808 C C . THR A 1 98 ? -2.983 -8.385 0.721 1.00 81.38 98 THR A C 1
ATOM 810 O O . THR A 1 98 ? -2.355 -7.377 1.051 1.00 81.38 98 THR A O 1
ATOM 813 N N . THR A 1 99 ? -3.855 -8.985 1.527 1.00 74.81 99 THR A N 1
ATOM 814 C CA . THR A 1 99 ? -4.170 -8.512 2.877 1.00 74.81 99 THR A CA 1
ATOM 815 C C . THR A 1 99 ? -3.626 -9.474 3.922 1.00 74.81 99 THR A C 1
ATOM 817 O O . THR A 1 99 ? -3.887 -10.673 3.862 1.00 74.81 99 THR A O 1
ATOM 820 N N . LEU A 1 100 ? -2.913 -8.935 4.911 1.00 69.62 100 LEU A N 1
ATOM 821 C CA . LEU A 1 100 ? -2.549 -9.645 6.133 1.00 69.62 100 LEU A CA 1
ATOM 822 C C . LEU A 1 100 ? -3.281 -9.022 7.326 1.00 69.62 100 LEU A C 1
ATOM 824 O O . LEU A 1 100 ? -3.211 -7.814 7.570 1.00 69.62 100 LEU A O 1
ATOM 828 N N . ILE A 1 101 ? -3.982 -9.877 8.067 1.00 59.78 101 ILE A N 1
ATOM 829 C CA . ILE A 1 101 ? -4.647 -9.549 9.329 1.00 59.78 101 ILE A CA 1
ATOM 830 C C . ILE A 1 101 ? -3.677 -9.959 10.448 1.00 59.78 101 ILE A C 1
ATOM 832 O O . ILE A 1 101 ? -3.187 -11.081 10.422 1.00 59.78 101 ILE A O 1
ATOM 836 N N . SER A 1 102 ? -3.411 -9.065 11.409 1.00 62.22 102 SER A N 1
ATOM 837 C CA . SER A 1 102 ? -2.273 -9.082 12.365 1.00 62.22 102 SER A CA 1
ATOM 838 C C . SER A 1 102 ? -1.021 -8.344 11.842 1.00 62.22 102 SER A C 1
ATOM 840 O O . SER A 1 102 ? -0.074 -8.950 11.340 1.00 62.22 102 SER A O 1
ATOM 842 N N . PRO A 1 103 ? -0.969 -7.004 11.987 1.00 57.50 103 PRO A N 1
ATOM 843 C CA . PRO A 1 103 ? 0.168 -6.181 11.570 1.00 57.50 103 PRO A CA 1
ATOM 844 C C . PRO A 1 103 ? 1.420 -6.432 12.395 1.00 57.50 103 PRO A C 1
ATOM 846 O O . PRO A 1 103 ? 2.499 -6.080 11.942 1.00 57.50 103 PRO A O 1
ATOM 849 N N . LYS A 1 104 ? 1.310 -7.012 13.600 1.00 57.66 104 LYS A N 1
ATOM 850 C CA . LYS A 1 104 ? 2.502 -7.362 14.381 1.00 57.66 104 LYS A CA 1
ATOM 851 C C . LYS A 1 104 ? 3.396 -8.304 13.587 1.00 57.66 104 LYS A C 1
ATOM 853 O O . LYS A 1 104 ? 4.584 -8.036 13.484 1.0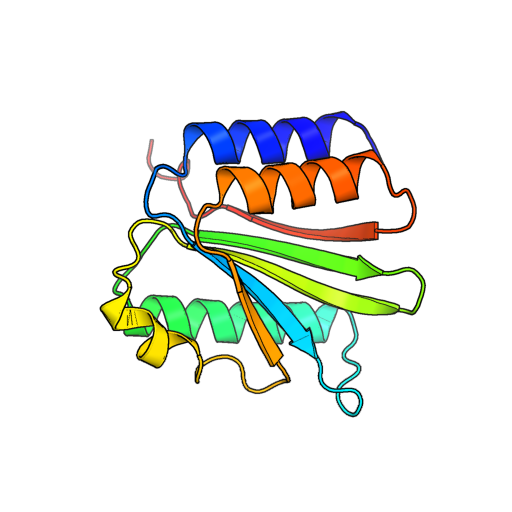0 57.66 104 LYS A O 1
ATOM 858 N N . ASP A 1 105 ? 2.814 -9.321 12.962 1.00 57.44 105 ASP A N 1
ATOM 859 C CA . ASP A 1 105 ? 3.563 -10.281 12.156 1.00 57.44 105 ASP A CA 1
ATOM 860 C C . ASP A 1 105 ? 3.936 -9.676 10.802 1.00 57.44 105 ASP A C 1
ATOM 862 O O . ASP A 1 105 ? 5.085 -9.755 10.388 1.00 57.44 105 ASP A O 1
ATOM 866 N N . GLY A 1 106 ? 3.007 -8.980 10.138 1.00 60.66 106 GLY A N 1
ATOM 867 C CA . GLY A 1 106 ? 3.262 -8.368 8.830 1.00 60.66 106 GLY A CA 1
ATOM 868 C C . GLY A 1 106 ? 4.315 -7.250 8.845 1.00 60.66 106 GLY A C 1
ATOM 869 O O . GLY A 1 106 ? 5.104 -7.132 7.903 1.00 60.66 106 GLY A O 1
ATOM 870 N N . PHE A 1 107 ? 4.374 -6.459 9.919 1.00 62.62 107 PHE A N 1
ATOM 871 C CA . PHE A 1 107 ? 5.343 -5.380 10.072 1.00 62.62 107 PHE A CA 1
ATOM 872 C C . PHE A 1 107 ? 6.617 -5.797 10.782 1.00 62.62 107 PHE A C 1
ATOM 874 O O . PHE A 1 107 ? 7.657 -5.219 10.483 1.00 62.62 107 PHE A O 1
ATOM 881 N N . LEU A 1 108 ? 6.581 -6.820 11.642 1.00 60.25 108 LEU A N 1
ATOM 882 C CA . LEU A 1 108 ? 7.802 -7.528 12.004 1.00 60.25 108 LEU A CA 1
ATOM 883 C C . LEU A 1 108 ? 8.445 -8.071 10.729 1.00 60.25 108 LEU A C 1
ATOM 885 O O . LEU A 1 108 ? 9.589 -7.733 10.470 1.00 60.25 108 LEU A O 1
ATOM 889 N N . ILE A 1 109 ? 7.684 -8.755 9.868 1.00 61.47 109 ILE A N 1
ATOM 890 C CA . ILE A 1 109 ? 8.157 -9.208 8.557 1.00 61.47 109 ILE A CA 1
ATOM 891 C C . ILE A 1 109 ? 8.665 -8.031 7.729 1.00 61.47 109 ILE A C 1
ATOM 893 O O . ILE A 1 109 ? 9.778 -8.124 7.242 1.00 61.47 109 ILE A O 1
ATOM 897 N N . LEU A 1 110 ? 7.941 -6.912 7.593 1.00 65.25 110 LEU A N 1
ATOM 898 C CA . LEU A 1 110 ? 8.446 -5.773 6.813 1.00 65.25 110 LEU A CA 1
ATOM 899 C C . LEU A 1 110 ? 9.722 -5.178 7.423 1.00 65.25 110 LEU A C 1
ATOM 901 O O . LEU A 1 110 ? 10.667 -4.907 6.698 1.00 65.25 110 LEU A O 1
ATOM 905 N N . SER A 1 111 ? 9.778 -4.996 8.742 1.00 62.84 111 SER A N 1
ATOM 906 C CA . SER A 1 111 ? 10.959 -4.475 9.437 1.00 62.84 111 SER A CA 1
ATOM 907 C C . SER A 1 111 ? 12.150 -5.429 9.355 1.00 62.84 111 SER A C 1
ATOM 909 O O . SER A 1 111 ? 13.267 -4.974 9.143 1.00 62.84 111 SER A O 1
ATOM 911 N N . GLU A 1 112 ? 11.916 -6.740 9.432 1.00 61.41 112 GLU A N 1
ATOM 912 C CA . GLU A 1 112 ? 12.925 -7.773 9.237 1.00 61.41 112 GLU A CA 1
ATOM 913 C C . GLU A 1 112 ? 13.371 -7.840 7.781 1.00 61.41 112 GLU A C 1
ATOM 915 O O . GLU A 1 112 ? 14.558 -7.987 7.535 1.00 61.41 112 GLU A O 1
ATOM 920 N N . TYR A 1 113 ? 12.458 -7.698 6.819 1.00 62.47 113 TYR A N 1
ATOM 921 C CA . TYR A 1 113 ? 12.764 -7.679 5.389 1.00 62.47 113 TYR A CA 1
ATOM 922 C C . TYR A 1 113 ? 13.617 -6.453 5.044 1.00 62.47 113 TYR A C 1
ATOM 924 O O . TYR A 1 113 ? 14.646 -6.579 4.397 1.00 62.47 113 TYR A O 1
ATOM 932 N N . LEU A 1 114 ? 13.257 -5.283 5.580 1.00 61.78 114 LEU A N 1
ATOM 933 C CA . LEU A 1 114 ? 14.028 -4.042 5.461 1.00 61.78 114 LEU A CA 1
ATOM 934 C C . LEU A 1 114 ? 15.378 -4.089 6.201 1.00 61.78 114 LEU A C 1
ATOM 936 O O . LEU A 1 114 ? 16.296 -3.361 5.834 1.00 61.78 114 LEU A O 1
ATOM 940 N N . ALA A 1 115 ? 15.495 -4.884 7.271 1.00 61.78 115 ALA A N 1
ATOM 941 C CA . ALA A 1 115 ? 16.719 -5.003 8.066 1.00 61.78 115 ALA A CA 1
ATOM 942 C C . ALA A 1 115 ? 17.669 -6.105 7.570 1.00 61.78 115 ALA A C 1
ATOM 944 O O . ALA A 1 115 ? 18.876 -6.004 7.793 1.00 61.78 115 ALA A O 1
ATOM 945 N N . LYS A 1 116 ? 17.138 -7.162 6.945 1.00 54.72 116 LYS A N 1
ATOM 946 C CA . LYS A 1 116 ? 17.901 -8.312 6.437 1.00 54.72 116 LYS A CA 1
ATOM 947 C C . LYS A 1 116 ? 18.310 -8.156 4.978 1.00 54.72 116 LYS A C 1
ATOM 949 O O . LYS A 1 116 ? 19.311 -8.753 4.600 1.00 54.72 116 LYS A O 1
ATOM 954 N N . ASP A 1 117 ? 17.549 -7.410 4.181 1.00 55.66 117 ASP A N 1
ATOM 955 C CA . ASP A 1 117 ? 17.720 -7.374 2.731 1.00 55.66 117 ASP A CA 1
ATOM 956 C C . ASP A 1 117 ? 18.211 -5.993 2.271 1.00 55.66 117 ASP A C 1
ATOM 958 O O . ASP A 1 117 ? 17.485 -4.998 2.291 1.00 55.66 117 ASP A O 1
ATOM 962 N N . ASP A 1 118 ? 19.472 -5.919 1.848 1.00 59.06 118 ASP A N 1
ATOM 963 C CA . ASP A 1 118 ? 20.101 -4.733 1.259 1.00 59.06 118 ASP A CA 1
ATOM 964 C C . ASP A 1 118 ? 19.579 -4.427 -0.157 1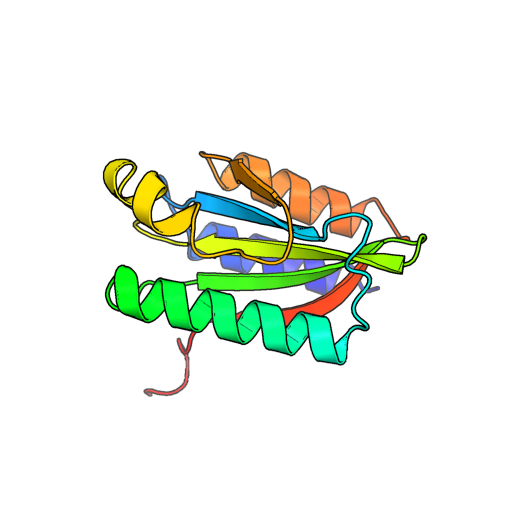.00 59.06 118 ASP A C 1
ATOM 966 O O . ASP A 1 118 ? 19.977 -3.438 -0.777 1.00 59.06 118 ASP A O 1
ATOM 970 N N . HIS A 1 119 ? 18.681 -5.264 -0.679 1.00 65.44 119 HIS A N 1
ATOM 971 C CA . HIS A 1 119 ? 18.121 -5.167 -2.023 1.00 65.44 119 HIS A CA 1
ATOM 972 C C . HIS A 1 119 ? 16.749 -4.488 -2.100 1.00 65.44 119 HIS A C 1
ATOM 974 O O . HIS A 1 119 ? 16.159 -4.432 -3.186 1.00 65.44 119 HIS A O 1
ATOM 980 N N . VAL A 1 120 ? 16.235 -3.983 -0.976 1.00 66.69 120 VAL A N 1
ATOM 981 C CA . VAL A 1 120 ? 14.971 -3.247 -0.909 1.00 66.69 120 VAL A CA 1
ATOM 982 C C . VAL A 1 120 ? 15.253 -1.784 -0.610 1.00 66.69 120 VAL A C 1
ATOM 984 O O . VAL A 1 120 ? 15.795 -1.458 0.439 1.00 66.69 120 VAL A O 1
ATOM 987 N N . GLU A 1 121 ? 14.843 -0.884 -1.501 1.00 69.88 121 GLU A N 1
ATOM 988 C CA . GLU A 1 121 ? 14.971 0.559 -1.278 1.00 69.88 121 GLU A CA 1
ATOM 989 C C . GLU A 1 121 ? 13.625 1.188 -0.894 1.00 69.88 121 GLU A C 1
ATOM 991 O O . GLU A 1 121 ? 12.620 0.989 -1.580 1.00 69.88 121 GLU A O 1
ATOM 996 N N . ILE A 1 122 ? 13.596 1.983 0.185 1.00 70.12 122 ILE A N 1
ATOM 997 C CA . ILE A 1 122 ? 12.436 2.807 0.551 1.00 70.12 122 ILE A CA 1
ATOM 998 C C . ILE A 1 122 ? 12.507 4.105 -0.244 1.00 70.12 122 ILE A C 1
ATOM 1000 O O . ILE A 1 122 ? 13.344 4.964 0.025 1.00 70.12 122 ILE A O 1
ATOM 1004 N N . VAL A 1 123 ? 11.575 4.283 -1.177 1.00 66.06 123 VAL A N 1
ATOM 1005 C CA . VAL A 1 123 ? 11.551 5.462 -2.060 1.00 66.06 123 VAL A CA 1
ATOM 1006 C C . VAL A 1 123 ? 10.557 6.535 -1.601 1.00 66.06 123 VAL A C 1
ATOM 1008 O O . VAL A 1 123 ? 10.590 7.666 -2.098 1.00 66.06 123 VAL A O 1
ATOM 1011 N N . HIS A 1 124 ? 9.646 6.200 -0.676 1.00 68.44 124 HIS A N 1
ATOM 1012 C CA . HIS A 1 124 ? 8.716 7.131 -0.023 1.00 68.44 124 HIS A CA 1
ATOM 1013 C C . HIS A 1 124 ? 8.039 6.496 1.197 1.00 68.44 124 HIS A C 1
ATOM 1015 O O . HIS A 1 124 ? 7.593 5.350 1.124 1.00 68.44 124 HIS A O 1
ATOM 1021 N N . SER A 1 125 ? 7.888 7.273 2.271 1.00 67.25 125 SER A N 1
ATOM 1022 C CA . SER A 1 125 ? 7.004 6.975 3.397 1.00 67.25 125 SER A CA 1
ATOM 1023 C C . SER A 1 125 ? 6.174 8.213 3.756 1.00 67.25 125 SER A C 1
ATOM 1025 O O . SER A 1 125 ? 6.683 9.335 3.716 1.00 67.25 125 SER A O 1
ATOM 1027 N N . LYS A 1 126 ? 4.890 8.024 4.087 1.00 65.88 126 LYS A N 1
ATOM 1028 C CA . LYS A 1 126 ? 4.027 9.083 4.632 1.00 65.88 126 LYS A CA 1
ATOM 1029 C C . LYS A 1 126 ? 3.299 8.583 5.875 1.00 65.88 126 LYS A C 1
ATOM 1031 O O . LYS A 1 126 ? 2.619 7.558 5.824 1.00 65.88 126 LYS A O 1
ATOM 1036 N N . TYR A 1 127 ? 3.446 9.341 6.956 1.00 60.62 127 TYR A N 1
ATOM 1037 C CA . TYR A 1 127 ? 2.713 9.196 8.208 1.00 60.62 127 TYR A CA 1
ATOM 1038 C C . TYR A 1 127 ? 1.632 10.275 8.233 1.00 60.62 127 TYR A C 1
ATOM 1040 O O . TYR A 1 127 ? 1.927 11.425 7.915 1.00 60.62 127 TYR A O 1
ATOM 1048 N N . LEU A 1 128 ? 0.384 9.914 8.530 1.00 48.53 128 LEU A N 1
ATOM 1049 C CA . LEU A 1 128 ? -0.695 10.895 8.641 1.00 48.53 128 LEU A CA 1
ATOM 1050 C C . LEU A 1 128 ? -0.450 11.834 9.831 1.00 48.53 128 LEU A C 1
ATOM 1052 O O . LEU A 1 128 ? -0.517 11.388 10.969 1.00 48.53 128 LEU A O 1
ATOM 1056 N N . ASP A 1 129 ? -0.150 13.098 9.531 1.00 41.81 129 ASP A N 1
ATOM 1057 C CA . ASP A 1 129 ? -0.575 14.331 10.210 1.00 41.81 129 ASP A CA 1
ATOM 1058 C C . ASP A 1 129 ? -0.838 14.250 11.735 1.00 41.81 129 ASP A C 1
ATOM 1060 O O . ASP A 1 129 ? -1.882 14.684 12.212 1.00 41.81 129 ASP A O 1
ATOM 1064 N N . MET A 1 130 ? 0.105 13.719 12.523 1.00 40.19 130 MET A N 1
ATOM 1065 C CA . MET A 1 130 ? 0.043 13.737 13.997 1.00 40.19 130 MET A CA 1
ATOM 1066 C C . MET A 1 130 ? 0.984 14.767 14.649 1.00 40.19 130 MET A C 1
ATOM 1068 O O . MET A 1 130 ? 1.216 14.678 15.849 1.00 40.19 130 MET A O 1
ATOM 1072 N N . GLU A 1 131 ? 1.493 15.759 13.906 1.00 33.78 131 GLU A N 1
ATOM 1073 C CA . GLU A 1 131 ? 2.288 16.869 14.479 1.00 33.78 131 GLU A CA 1
ATOM 1074 C C . GLU A 1 131 ? 2.039 18.258 13.845 1.00 33.78 131 GLU A C 1
ATOM 1076 O O . GLU A 1 131 ? 2.847 19.159 14.024 1.00 33.78 131 GLU A O 1
ATOM 1081 N N . GLU A 1 132 ? 0.918 18.501 13.151 1.00 31.25 132 GLU A N 1
ATOM 1082 C CA . GLU A 1 132 ? 0.573 19.867 12.675 1.00 31.25 132 GLU A CA 1
ATOM 1083 C C . GLU A 1 132 ? -0.657 20.485 13.358 1.00 31.25 132 GLU A C 1
ATOM 1085 O O . GLU A 1 132 ? -1.298 21.395 12.838 1.00 31.25 132 GLU A O 1
ATOM 1090 N N . THR A 1 133 ? -0.950 20.049 14.585 1.00 32.31 133 THR A N 1
ATOM 1091 C CA . THR A 1 133 ? -1.753 20.837 15.531 1.00 32.31 133 THR A CA 1
ATOM 1092 C C . THR A 1 133 ? -1.141 20.746 16.926 1.00 32.31 133 THR A C 1
ATOM 1094 O O . THR A 1 133 ? -1.492 19.874 17.724 1.00 32.31 133 THR A O 1
ATOM 1097 N N . SER A 1 134 ? -0.195 21.634 17.213 1.00 31.98 134 SER A N 1
ATOM 1098 C CA . SER A 1 134 ? 0.182 22.071 18.562 1.00 31.98 134 SER A CA 1
ATOM 1099 C C . SER A 1 134 ? 0.443 23.567 18.532 1.00 31.98 134 SER A C 1
ATOM 1101 O O . SER A 1 134 ? 1.007 24.032 17.516 1.00 31.98 134 SER A O 1
#